Protein AF-A0A7C2DMT9-F1 (afdb_monomer)

Foldseek 3Di:
DDDDDDDDDDPVRVCVVCVVVQKHWDAKALDPVRHHDDPPRPDIDTDIDHPPPPPPPPPPPPDDDDD

Mean predicted aligned error: 11.06 Å

Nearest PDB structures (foldseek):
  7wzg-assembly1_A  TM=9.207E-01  e=2.083E-02  Streptomyces sp.
  3cgg-assembly2_B  TM=8.568E-01  e=1.126E-01  Corynebacterium glutamicum ATCC 13032
  4hgy-assembly1_E  TM=9.487E-01  e=3.798E-01  Streptomyces caelestis
  4hh4-assembly1_D  TM=9.476E-01  e=5.694E-01  Streptomyces caelestis
  7wzf-assembly1_A  TM=8.449E-01  e=2.899E-01  Streptomyces yunnanensis

Secondary structure (DSSP, 8-state):
---PPP----HHHHHHHHHHTTEEEEEEESSTT-PBP-TT-S--EEEEEE-----------------

Solvent-accessible surface area (bac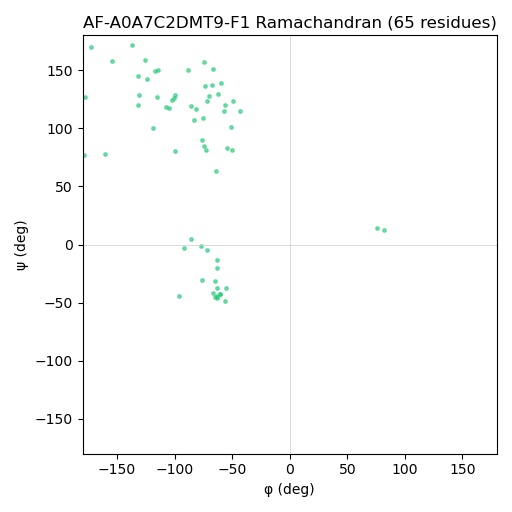kbone atoms only — not comparable to full-atom values): 4573 Å² total; per-residue (Å²): 136,86,83,78,87,84,78,93,75,53,74,69,54,52,50,52,53,39,47,74,70,49,29,40,80,76,50,62,19,25,37,96,85,68,42,78,54,54,97,83,40,89,44,79,44,78,43,67,43,72,54,72,71,76,79,77,79,70,78,73,83,84,79,85,88,79,136

Structure (mmCIF, N/CA/C/O backbone):
data_AF-A0A7C2DMT9-F1
#
_entry.id   AF-A0A7C2DMT9-F1
#
loop_
_atom_site.group_PDB
_atom_site.id
_atom_site.type_symbol
_atom_site.label_atom_id
_atom_site.label_alt_id
_atom_site.label_comp_id
_atom_site.label_asym_id
_atom_site.label_entity_id
_atom_site.label_seq_id
_atom_site.pdbx_PDB_ins_code
_atom_site.Cartn_x
_atom_site.Cartn_y
_atom_site.Cartn_z
_atom_site.occupancy
_atom_site.B_iso_or_equiv
_atom_site.auth_seq_id
_atom_site.auth_comp_id
_atom_site.auth_asym_id
_atom_site.auth_atom_id
_atom_site.pdbx_PDB_model_num
ATOM 1 N N . MET A 1 1 ? 25.915 14.667 13.530 1.00 51.00 1 MET A N 1
ATOM 2 C CA . MET A 1 1 ? 25.589 13.794 12.383 1.00 51.00 1 MET A CA 1
ATOM 3 C C . MET A 1 1 ? 24.473 12.865 12.841 1.00 51.00 1 MET A C 1
ATOM 5 O O . MET A 1 1 ? 24.713 12.054 13.722 1.00 51.00 1 MET A O 1
ATOM 9 N N . TRP A 1 2 ? 23.234 13.086 12.396 1.00 59.44 2 TRP A N 1
ATOM 10 C CA . TRP A 1 2 ? 22.074 12.305 12.848 1.00 59.44 2 TRP A CA 1
ATOM 11 C C . TRP A 1 2 ? 22.018 11.010 12.036 1.00 59.44 2 TRP A C 1
ATOM 13 O O . TRP A 1 2 ? 21.729 11.044 10.841 1.00 59.44 2 TRP A O 1
ATOM 23 N N . TRP A 1 3 ? 22.362 9.883 12.657 1.00 71.62 3 TRP A N 1
ATOM 24 C CA . TRP A 1 3 ? 22.347 8.576 12.002 1.00 71.62 3 TRP A CA 1
ATOM 25 C C . TRP A 1 3 ? 20.898 8.108 11.862 1.00 71.62 3 TRP A C 1
ATOM 27 O O . TRP A 1 3 ? 20.238 7.806 12.855 1.00 71.62 3 TRP A O 1
ATOM 37 N N . HIS A 1 4 ? 20.381 8.101 10.637 1.00 78.81 4 HIS A N 1
ATOM 38 C CA . HIS A 1 4 ? 19.045 7.586 10.361 1.00 78.81 4 HIS A CA 1
ATOM 39 C C . HIS A 1 4 ? 19.176 6.078 10.147 1.00 78.81 4 HIS A C 1
ATOM 41 O O . HIS A 1 4 ? 19.905 5.635 9.263 1.00 78.81 4 HIS A O 1
ATOM 47 N N . SER A 1 5 ? 18.505 5.284 10.981 1.00 81.44 5 SER A N 1
ATOM 48 C CA . SER A 1 5 ? 18.413 3.841 10.764 1.00 81.44 5 SER A CA 1
ATOM 49 C C . SER A 1 5 ? 17.317 3.575 9.740 1.00 81.44 5 SER A C 1
ATOM 51 O O . SER A 1 5 ? 16.154 3.902 9.977 1.00 81.44 5 SER A O 1
ATOM 53 N N . ILE A 1 6 ? 17.693 3.015 8.592 1.00 84.75 6 ILE A N 1
ATOM 54 C CA . ILE A 1 6 ? 16.756 2.620 7.541 1.00 84.75 6 ILE A CA 1
ATOM 55 C C . ILE A 1 6 ? 16.526 1.116 7.661 1.00 84.75 6 ILE A C 1
ATOM 57 O O . ILE A 1 6 ? 17.475 0.333 7.701 1.00 84.75 6 ILE A O 1
ATOM 61 N N . ARG A 1 7 ? 15.255 0.710 7.696 1.00 87.69 7 ARG A N 1
ATOM 62 C CA . ARG A 1 7 ? 14.841 -0.692 7.614 1.00 87.69 7 ARG A CA 1
ATOM 63 C C . 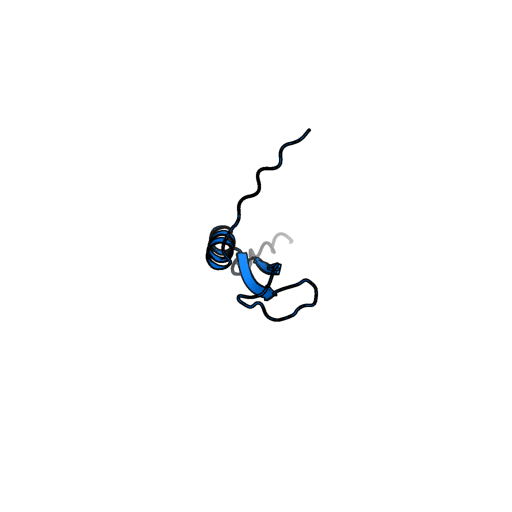ARG A 1 7 ? 14.053 -0.904 6.331 1.00 87.69 7 ARG A C 1
ATOM 65 O O . ARG A 1 7 ? 13.076 -0.201 6.092 1.00 87.69 7 ARG A O 1
ATOM 72 N N . ALA A 1 8 ? 14.467 -1.891 5.545 1.00 87.75 8 ALA A N 1
ATOM 73 C CA . ALA A 1 8 ? 13.692 -2.353 4.404 1.00 87.75 8 ALA A CA 1
ATOM 74 C C . ALA A 1 8 ? 12.478 -3.160 4.890 1.00 87.75 8 ALA A C 1
ATOM 76 O O . ALA A 1 8 ? 12.602 -3.991 5.794 1.00 87.75 8 ALA A O 1
ATOM 77 N N . TYR A 1 9 ? 11.323 -2.907 4.281 1.00 90.81 9 TYR A N 1
ATOM 78 C CA . TYR A 1 9 ? 10.099 -3.679 4.469 1.00 90.81 9 TYR A CA 1
ATOM 79 C C . TYR A 1 9 ?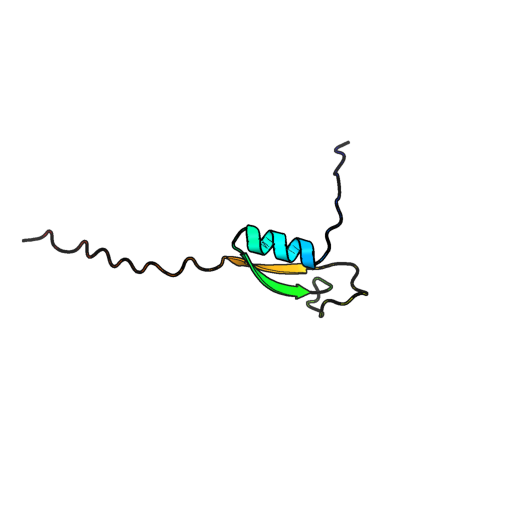 9.618 -4.177 3.114 1.00 90.81 9 TYR A C 1
ATOM 81 O O . TYR A 1 9 ? 9.687 -3.464 2.114 1.00 90.81 9 TYR A O 1
ATOM 89 N N . THR A 1 10 ? 9.087 -5.389 3.093 1.00 92.38 10 THR A N 1
ATOM 90 C CA . THR A 1 10 ? 8.366 -5.921 1.940 1.00 92.38 10 THR A CA 1
ATOM 91 C C . THR A 1 10 ? 6.980 -5.282 1.827 1.00 92.38 10 THR A C 1
ATOM 93 O O . THR A 1 10 ? 6.388 -4.845 2.817 1.00 92.38 10 THR A O 1
ATOM 96 N N . VAL A 1 11 ? 6.400 -5.295 0.623 1.00 92.56 11 VAL A N 1
ATOM 97 C CA . VAL A 1 11 ? 5.022 -4.819 0.381 1.00 92.56 11 VAL A CA 1
ATOM 98 C C . VAL A 1 11 ? 4.006 -5.531 1.281 1.00 92.56 11 VAL A C 1
ATOM 100 O O . VAL A 1 11 ? 3.070 -4.908 1.785 1.00 92.56 11 VAL A O 1
ATOM 103 N N . VAL A 1 12 ? 4.204 -6.830 1.527 1.00 93.94 12 VAL A N 1
ATOM 104 C CA . VAL A 1 12 ? 3.326 -7.636 2.388 1.00 93.94 12 VAL A CA 1
ATOM 105 C C . VAL A 1 12 ? 3.409 -7.179 3.845 1.00 93.94 12 VAL A C 1
ATOM 107 O O . VAL A 1 12 ? 2.376 -7.053 4.501 1.00 93.94 12 VAL A O 1
ATOM 110 N N . GLU A 1 13 ? 4.607 -6.883 4.351 1.00 95.94 13 GLU A N 1
ATOM 111 C CA . GLU A 1 13 ? 4.780 -6.364 5.713 1.00 95.94 13 GLU A CA 1
ATOM 112 C C . GLU A 1 13 ? 4.139 -4.986 5.873 1.00 95.94 13 GLU A C 1
ATOM 114 O O . GLU A 1 13 ? 3.399 -4.767 6.832 1.00 95.94 13 GLU A O 1
ATOM 119 N N . VAL A 1 14 ? 4.347 -4.075 4.917 1.00 95.69 14 VAL A N 1
ATOM 120 C CA . VAL A 1 14 ? 3.722 -2.743 4.954 1.00 95.69 14 VAL A CA 1
ATOM 121 C C . VAL A 1 14 ? 2.199 -2.860 4.931 1.00 95.69 14 VAL A C 1
ATOM 123 O O . VAL A 1 14 ? 1.523 -2.207 5.725 1.00 95.69 14 VAL A O 1
ATOM 126 N N . ARG A 1 15 ? 1.640 -3.751 4.102 1.00 95.44 15 ARG A N 1
ATOM 127 C CA . ARG A 1 15 ? 0.200 -4.037 4.102 1.00 95.44 15 ARG A CA 1
ATOM 128 C C . ARG A 1 15 ? -0.290 -4.470 5.485 1.00 95.44 15 ARG A C 1
ATOM 130 O O . ARG A 1 15 ? -1.283 -3.931 5.969 1.00 95.44 15 ARG A O 1
ATOM 137 N N . GLN A 1 16 ? 0.392 -5.417 6.127 1.00 96.38 16 GLN A N 1
ATOM 138 C CA . GLN A 1 16 ? 0.012 -5.881 7.463 1.00 96.38 16 GLN A CA 1
ATOM 139 C C . GLN A 1 16 ? 0.109 -4.764 8.509 1.00 96.38 16 GLN A C 1
ATOM 141 O O . GLN A 1 16 ? -0.741 -4.680 9.394 1.00 96.38 16 GLN A O 1
ATOM 146 N N . LEU A 1 17 ? 1.117 -3.893 8.413 1.00 95.94 17 LEU A N 1
ATOM 147 C CA . LEU A 1 17 ? 1.262 -2.733 9.296 1.00 95.94 17 LEU A CA 1
ATOM 148 C C . LEU A 1 17 ? 0.097 -1.750 9.132 1.00 95.94 17 LEU A C 1
ATOM 150 O O . LEU A 1 17 ? -0.474 -1.317 10.132 1.00 95.94 17 LEU A O 1
ATOM 154 N N . LEU A 1 18 ? -0.303 -1.455 7.893 1.00 95.75 18 LEU A N 1
ATOM 155 C CA . LEU A 1 18 ? -1.449 -0.591 7.601 1.00 95.75 18 LEU A CA 1
ATOM 156 C C . LEU A 1 18 ? -2.758 -1.200 8.126 1.00 95.75 18 LEU A C 1
ATOM 158 O O . LEU A 1 18 ? -3.525 -0.518 8.804 1.00 95.75 18 LEU A O 1
ATOM 162 N N . GLU A 1 19 ? -2.989 -2.495 7.891 1.00 93.88 19 GLU A N 1
ATOM 163 C CA . GLU A 1 19 ? -4.179 -3.199 8.387 1.00 93.88 19 GLU A CA 1
ATOM 164 C C . GLU A 1 19 ? -4.254 -3.189 9.924 1.00 93.88 19 GLU A C 1
ATOM 166 O O . GLU A 1 19 ? -5.316 -2.916 10.489 1.00 93.88 19 GLU A O 1
ATOM 171 N N . ARG A 1 20 ? -3.126 -3.417 10.614 1.00 95.31 20 ARG A N 1
ATOM 172 C CA . ARG A 1 20 ? -3.033 -3.336 12.085 1.00 95.31 20 ARG A CA 1
ATOM 173 C C . ARG A 1 20 ? -3.271 -1.923 12.613 1.00 95.31 20 ARG A C 1
ATOM 175 O O . ARG A 1 20 ? -3.818 -1.772 13.701 1.00 95.31 20 ARG A O 1
ATOM 182 N N . ALA A 1 21 ? -2.898 -0.904 11.844 1.00 94.94 21 ALA A N 1
ATOM 183 C CA . ALA A 1 21 ? -3.172 0.493 12.159 1.00 94.94 21 ALA A CA 1
ATOM 184 C C . ALA A 1 21 ? -4.632 0.908 11.878 1.00 94.94 21 ALA A C 1
ATOM 186 O O . ALA A 1 21 ? -4.997 2.050 12.136 1.00 94.94 21 ALA A O 1
ATOM 187 N N . GLY A 1 22 ? -5.483 0.011 11.361 1.00 95.00 22 GLY A N 1
ATOM 188 C CA . GLY A 1 22 ? -6.879 0.318 11.027 1.00 95.00 22 GLY A CA 1
ATOM 189 C C . GLY A 1 22 ? -7.061 1.010 9.672 1.00 95.00 22 GLY A C 1
ATOM 190 O O . GLY A 1 22 ? -8.152 1.495 9.360 1.00 95.00 22 GLY A O 1
ATOM 191 N N . LEU A 1 23 ? -6.017 1.038 8.847 1.00 96.12 23 LEU A N 1
ATOM 192 C CA . LEU A 1 23 ? -6.074 1.520 7.474 1.00 96.12 23 LEU A CA 1
ATOM 193 C C . LEU A 1 23 ? -6.456 0.370 6.533 1.00 96.12 23 LEU A C 1
ATOM 195 O O . LEU A 1 23 ? -6.165 -0.804 6.770 1.00 96.12 23 LEU A O 1
ATOM 199 N N . ARG A 1 24 ? -7.123 0.709 5.435 1.00 94.19 24 ARG A N 1
ATOM 200 C CA . ARG A 1 24 ? -7.321 -0.166 4.284 1.00 94.19 24 ARG A CA 1
ATOM 201 C C . ARG A 1 24 ? -6.350 0.272 3.194 1.00 94.19 24 ARG A C 1
ATOM 203 O O . ARG A 1 24 ? -6.363 1.430 2.790 1.00 94.19 24 ARG A O 1
ATOM 210 N N . LEU A 1 25 ? -5.524 -0.656 2.721 1.00 94.94 25 LEU A N 1
ATOM 211 C CA . LEU A 1 25 ? -4.692 -0.434 1.542 1.00 94.94 25 LEU A CA 1
ATOM 212 C C . LEU A 1 25 ? -5.586 -0.431 0.293 1.00 94.94 25 LEU A C 1
ATOM 214 O O . LEU A 1 25 ? -6.308 -1.400 0.060 1.00 94.94 25 LEU A O 1
ATOM 218 N N . GLU A 1 26 ? -5.546 0.655 -0.476 1.00 94.38 26 GLU A N 1
ATOM 219 C CA . GLU A 1 26 ? -6.337 0.832 -1.701 1.00 94.38 26 GLU A CA 1
ATOM 220 C C . GLU A 1 26 ? -5.518 0.470 -2.944 1.00 94.38 26 GLU A C 1
ATOM 222 O O . GLU A 1 26 ? -6.010 -0.232 -3.824 1.00 94.38 26 GLU A O 1
ATOM 227 N N . ALA A 1 27 ? -4.260 0.921 -3.009 1.00 94.38 27 ALA A N 1
ATOM 228 C CA . ALA A 1 27 ? -3.379 0.688 -4.152 1.00 94.38 27 ALA A CA 1
ATOM 229 C C . ALA A 1 27 ? -1.891 0.737 -3.767 1.00 94.38 27 ALA A C 1
ATOM 231 O O . ALA A 1 27 ? -1.512 1.360 -2.771 1.00 94.38 27 ALA A O 1
ATOM 232 N N . VAL A 1 28 ? -1.057 0.097 -4.593 1.00 95.50 28 VAL A N 1
ATOM 233 C CA . VAL A 1 28 ? 0.410 0.164 -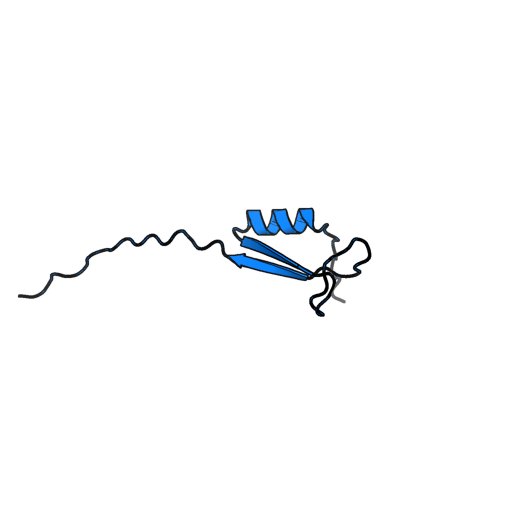4.535 1.00 95.50 28 VAL A CA 1
ATOM 234 C C . VAL A 1 28 ? 0.935 0.452 -5.937 1.00 95.50 28 VAL A C 1
ATOM 236 O O . VAL A 1 28 ? 0.573 -0.252 -6.881 1.00 95.50 28 VAL A O 1
ATOM 239 N N . TYR A 1 29 ? 1.788 1.464 -6.060 1.00 96.12 29 TYR A N 1
ATOM 240 C CA . TYR A 1 29 ? 2.407 1.872 -7.321 1.00 96.12 29 TYR A CA 1
ATOM 241 C C . TYR A 1 29 ? 3.921 1.700 -7.260 1.00 96.12 29 TYR A C 1
ATOM 243 O O . TYR A 1 29 ? 4.511 1.834 -6.190 1.00 96.12 29 TYR A O 1
ATOM 251 N N . GLY A 1 30 ? 4.533 1.409 -8.407 1.00 93.75 30 GLY A N 1
ATOM 252 C CA . GLY A 1 30 ? 5.983 1.227 -8.542 1.00 93.75 30 GLY A CA 1
ATOM 253 C C . GLY A 1 30 ? 6.768 2.516 -8.771 1.00 93.75 30 GLY A C 1
ATOM 254 O O . GLY A 1 30 ? 7.943 2.444 -9.093 1.00 93.75 30 GLY A O 1
ATOM 255 N N . SER A 1 31 ? 6.095 3.671 -8.728 1.00 91.06 31 SER A N 1
ATOM 256 C CA . SER A 1 31 ? 6.694 5.008 -8.749 1.00 91.06 31 SER A CA 1
ATOM 257 C C . SER A 1 31 ? 5.631 6.082 -8.496 1.00 91.06 31 SER A C 1
ATOM 259 O O . SER A 1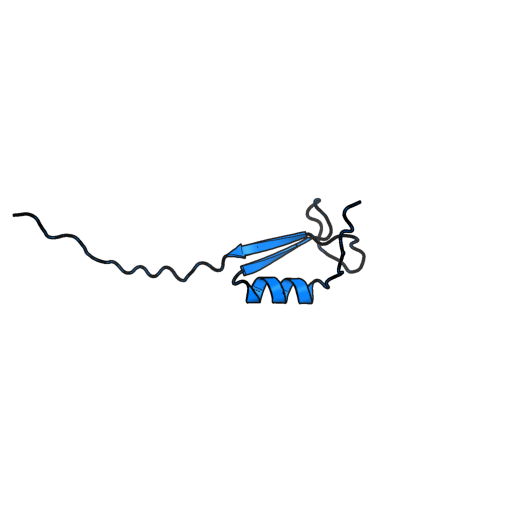 31 ? 4.423 5.827 -8.585 1.00 91.06 31 SER A O 1
ATOM 261 N N . LEU A 1 32 ? 6.064 7.328 -8.285 1.00 89.00 32 LEU A N 1
ATOM 262 C CA . LEU A 1 32 ? 5.174 8.501 -8.274 1.00 89.00 32 LEU A CA 1
ATOM 263 C C . LEU A 1 32 ? 4.486 8.771 -9.626 1.00 89.00 32 LEU A C 1
ATOM 265 O O . LEU A 1 32 ? 3.525 9.534 -9.673 1.00 89.00 32 LEU A O 1
ATOM 269 N N . GLY A 1 33 ? 4.933 8.132 -10.713 1.00 88.19 33 GLY A N 1
ATOM 270 C CA . GLY A 1 33 ? 4.278 8.202 -12.022 1.00 88.19 33 GLY A CA 1
ATOM 271 C C . GLY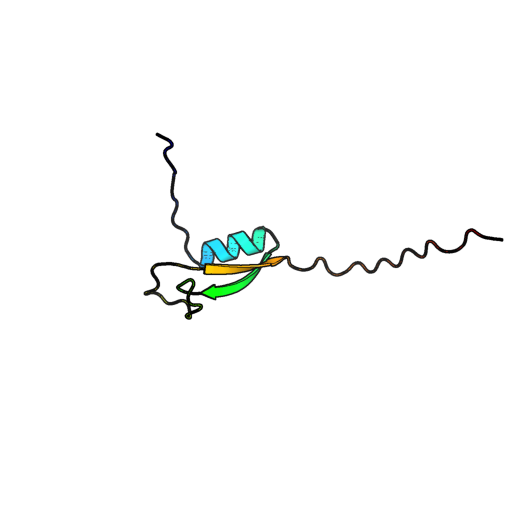 A 1 33 ? 2.950 7.440 -12.098 1.00 88.19 33 GLY A C 1
ATOM 272 O O . GLY A 1 33 ? 2.286 7.489 -13.129 1.00 88.19 33 GLY A O 1
ATOM 273 N N . GLY A 1 34 ? 2.557 6.724 -11.036 1.00 87.75 34 GLY A N 1
ATOM 274 C CA . GLY A 1 34 ? 1.304 5.962 -10.990 1.00 87.75 34 GLY A CA 1
ATOM 275 C C . GLY A 1 34 ? 1.343 4.657 -11.790 1.00 87.75 34 GLY A C 1
ATOM 276 O O . GLY A 1 34 ? 0.298 4.066 -12.058 1.00 87.75 34 GLY A O 1
ATOM 277 N N . GLY A 1 35 ? 2.537 4.199 -12.177 1.00 91.69 35 GLY A N 1
ATOM 278 C CA . GLY A 1 35 ? 2.722 2.915 -12.845 1.00 91.69 35 GLY A CA 1
ATOM 279 C C . GLY A 1 35 ? 2.402 1.732 -11.921 1.00 91.69 35 GLY A C 1
ATOM 280 O O . GLY A 1 35 ? 2.572 1.839 -10.699 1.00 91.69 35 GLY A O 1
ATOM 281 N N . PRO A 1 36 ? 1.947 0.594 -12.474 1.00 92.31 36 PRO A N 1
ATOM 282 C CA . PRO A 1 36 ? 1.704 -0.603 -11.681 1.00 92.31 36 PRO A CA 1
ATOM 283 C C . PRO A 1 36 ? 2.994 -1.055 -10.989 1.00 92.31 36 PRO A C 1
ATOM 285 O O . PRO A 1 36 ? 4.069 -1.025 -11.583 1.00 92.31 36 PRO A O 1
ATOM 288 N N . TYR A 1 37 ? 2.878 -1.478 -9.731 1.00 93.31 37 TYR A N 1
ATOM 289 C CA . TYR A 1 37 ? 3.999 -2.061 -8.999 1.00 93.31 37 TYR A CA 1
ATOM 290 C C . TYR A 1 37 ? 4.409 -3.415 -9.602 1.00 93.31 37 TYR A C 1
ATOM 292 O O . TYR A 1 37 ? 3.553 -4.250 -9.906 1.00 93.31 37 TYR A O 1
ATOM 300 N N . SER A 1 38 ? 5.714 -3.645 -9.733 1.00 92.75 38 SER A N 1
ATOM 301 C CA . SER A 1 38 ? 6.304 -4.900 -10.207 1.00 92.75 38 SER A CA 1
ATOM 302 C C . SER A 1 38 ? 7.517 -5.298 -9.361 1.00 92.75 38 SER A C 1
ATOM 304 O O . SER A 1 38 ? 8.005 -4.526 -8.539 1.00 92.75 38 SER A O 1
ATOM 306 N N . ILE A 1 39 ? 8.036 -6.510 -9.585 1.00 89.75 39 ILE A N 1
ATOM 307 C CA . ILE A 1 39 ? 9.265 -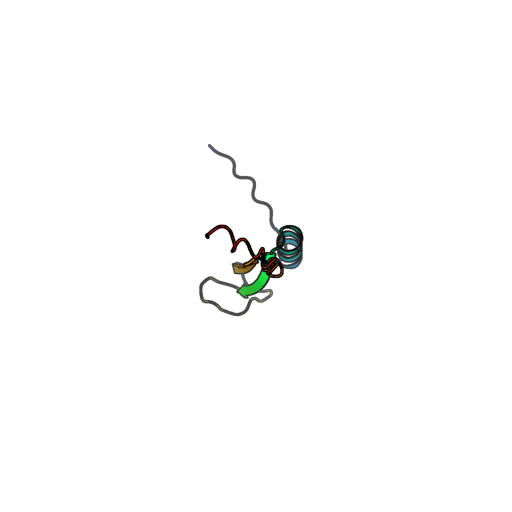6.981 -8.925 1.00 89.75 39 ILE A CA 1
ATOM 308 C C . ILE A 1 39 ? 10.504 -6.152 -9.300 1.00 89.75 39 ILE A C 1
ATOM 310 O O . ILE A 1 39 ? 11.490 -6.160 -8.573 1.00 89.75 39 ILE A O 1
ATOM 314 N N . GLU A 1 40 ? 10.440 -5.433 -10.420 1.00 91.69 40 GLU A N 1
ATOM 315 C CA . GLU A 1 40 ? 11.518 -4.585 -10.935 1.00 91.69 40 GLU A CA 1
ATOM 316 C C . GLU A 1 40 ? 11.406 -3.136 -10.437 1.00 91.69 40 GLU A C 1
ATOM 318 O O . GLU A 1 40 ? 12.259 -2.313 -10.752 1.00 91.69 40 GLU A O 1
ATOM 323 N N . SER A 1 41 ? 10.355 -2.797 -9.681 1.00 90.94 41 SER A N 1
ATOM 324 C CA . SER A 1 41 ? 10.175 -1.445 -9.147 1.00 90.94 41 SER A CA 1
ATOM 325 C C . SER A 1 41 ? 11.212 -1.144 -8.062 1.00 90.94 41 SER A C 1
ATOM 327 O O . SER A 1 41 ? 11.349 -1.901 -7.099 1.00 90.94 41 SER A O 1
ATOM 329 N N . GLU A 1 42 ? 11.915 -0.021 -8.202 1.00 88.75 42 GLU A N 1
ATOM 330 C CA . GLU A 1 42 ? 12.903 0.452 -7.223 1.00 88.75 42 GLU A CA 1
ATOM 331 C C . GLU A 1 42 ? 12.237 1.061 -5.981 1.00 88.75 42 GLU A C 1
ATOM 333 O O . GLU A 1 42 ? 12.765 0.961 -4.871 1.00 88.75 42 GLU A O 1
ATOM 338 N N . ASP A 1 43 ? 11.056 1.660 -6.154 1.00 89.69 43 ASP A N 1
ATOM 339 C CA . ASP A 1 43 ? 10.249 2.243 -5.092 1.00 89.69 43 ASP A CA 1
ATOM 340 C C . ASP A 1 43 ? 8.814 1.697 -5.071 1.00 89.69 43 ASP A C 1
ATOM 342 O O . ASP A 1 43 ? 8.295 1.130 -6.034 1.00 89.69 43 ASP A O 1
ATOM 346 N N . ALA A 1 44 ? 8.168 1.835 -3.912 1.00 92.81 44 ALA A N 1
ATOM 347 C CA 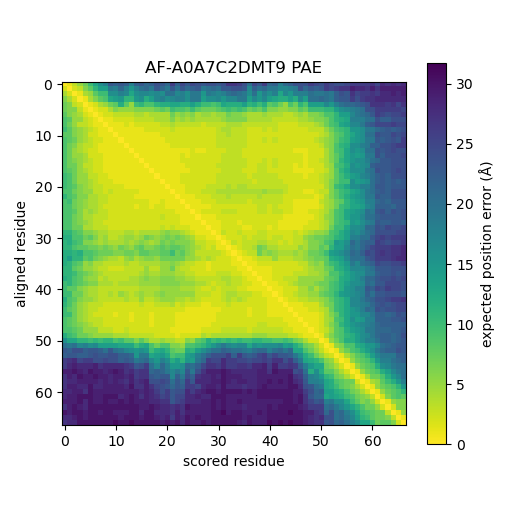. ALA A 1 44 ? 6.782 1.441 -3.706 1.00 92.81 44 ALA A CA 1
ATOM 348 C C . ALA A 1 44 ? 6.016 2.573 -3.016 1.00 92.81 44 ALA A C 1
ATOM 350 O O . ALA A 1 44 ? 6.335 2.973 -1.894 1.00 92.81 44 ALA A O 1
ATOM 351 N N . VAL A 1 45 ? 4.972 3.064 -3.678 1.00 94.56 45 VAL A N 1
ATOM 352 C CA . VAL A 1 45 ? 4.091 4.118 -3.175 1.00 94.56 45 VAL A CA 1
ATOM 353 C C . VAL A 1 45 ? 2.775 3.488 -2.737 1.00 94.56 45 VAL A C 1
ATOM 355 O O . VAL A 1 45 ? 2.043 2.922 -3.548 1.00 94.56 45 VAL A O 1
ATOM 358 N N . PHE A 1 46 ? 2.460 3.595 -1.448 1.00 95.62 46 PHE A N 1
ATOM 359 C CA . PHE A 1 46 ? 1.268 2.998 -0.849 1.00 95.62 46 PHE A CA 1
ATOM 360 C C . PHE A 1 46 ? 0.172 4.047 -0.677 1.00 95.62 46 PHE A C 1
ATOM 362 O O . PHE A 1 46 ? 0.379 5.069 -0.023 1.00 95.62 46 PHE A O 1
ATOM 369 N N . VAL A 1 47 ? -1.020 3.765 -1.202 1.00 94.75 47 VAL A N 1
ATOM 370 C CA . VAL A 1 47 ? -2.213 4.587 -0.979 1.00 94.75 47 VAL A CA 1
ATOM 371 C C . VAL A 1 47 ? -3.146 3.837 -0.046 1.00 94.75 47 VAL A C 1
ATOM 373 O O . VAL A 1 47 ? -3.618 2.746 -0.368 1.00 94.75 47 VAL A O 1
ATOM 376 N N . ALA A 1 48 ? -3.417 4.421 1.118 1.00 96.12 48 ALA A N 1
ATOM 377 C CA . ALA A 1 48 ? -4.269 3.823 2.132 1.00 96.12 48 ALA A CA 1
ATOM 378 C C . ALA A 1 48 ? -5.300 4.827 2.650 1.00 96.12 48 ALA A C 1
ATOM 380 O O . ALA A 1 48 ? -5.023 6.019 2.776 1.00 96.12 48 ALA A O 1
ATOM 381 N N . SER A 1 49 ? -6.490 4.326 2.966 1.00 95.50 49 SER A N 1
ATOM 382 C CA . SER A 1 49 ? -7.586 5.097 3.540 1.00 95.50 49 SER A CA 1
ATOM 383 C C . SER A 1 49 ? -7.880 4.602 4.955 1.00 95.50 49 SER A C 1
ATOM 385 O O . SER A 1 49 ? -7.678 3.430 5.278 1.00 95.50 49 SER A O 1
ATOM 387 N N . TRP A 1 50 ? -8.365 5.478 5.834 1.00 92.81 50 TRP A N 1
ATOM 388 C CA . TRP A 1 50 ? -8.916 5.015 7.106 1.00 92.81 50 TRP A CA 1
ATOM 389 C C . TRP A 1 50 ? -10.123 4.136 6.815 1.00 92.81 50 TRP A C 1
ATOM 391 O O . TRP A 1 50 ? -11.029 4.559 6.090 1.00 92.81 50 TRP A O 1
ATOM 401 N N . ARG A 1 51 ? -10.180 2.933 7.406 1.00 83.81 51 ARG A N 1
ATOM 402 C CA . ARG A 1 51 ? -11.450 2.205 7.440 1.00 83.81 51 ARG A CA 1
ATOM 403 C C . ARG A 1 51 ? -12.442 3.135 8.118 1.00 83.81 51 ARG A C 1
ATOM 405 O O . ARG A 1 51 ? -12.243 3.484 9.280 1.00 83.81 51 ARG A O 1
ATOM 412 N N . GLN A 1 52 ? -13.468 3.578 7.386 1.00 66.31 52 GLN A N 1
ATOM 413 C CA . GLN A 1 52 ? -14.525 4.376 7.992 1.00 66.31 52 GLN A CA 1
ATOM 414 C C . GLN A 1 52 ? -14.978 3.628 9.249 1.00 66.31 52 GLN A C 1
ATOM 416 O O . GLN A 1 52 ? -15.347 2.453 9.133 1.00 66.31 52 GLN A O 1
ATOM 421 N N . PRO A 1 53 ? -14.949 4.247 10.444 1.00 59.12 53 PRO A N 1
ATOM 422 C CA . PRO A 1 53 ? -15.701 3.684 11.545 1.00 59.12 53 PRO A CA 1
ATOM 423 C C . PRO A 1 53 ? -17.128 3.592 11.020 1.00 59.12 53 PRO A C 1
ATOM 425 O O . PRO A 1 53 ? -17.667 4.603 10.554 1.00 59.12 53 PRO A O 1
ATOM 428 N N . ALA A 1 54 ? -17.686 2.374 10.985 1.00 56.28 54 ALA A N 1
ATOM 429 C CA . ALA A 1 54 ? -19.061 2.147 10.565 1.00 56.28 54 ALA A CA 1
ATOM 430 C C . ALA A 1 54 ? -19.886 3.242 11.224 1.00 56.28 54 ALA A C 1
ATOM 432 O O . ALA A 1 54 ? -19.850 3.350 12.452 1.00 56.28 54 ALA A O 1
ATOM 433 N N . ARG A 1 55 ? -20.479 4.131 10.414 1.00 52.12 55 ARG A N 1
ATOM 434 C CA . ARG A 1 55 ? -21.185 5.311 10.904 1.00 52.12 55 ARG A CA 1
ATOM 435 C C . ARG A 1 55 ? -22.154 4.821 11.963 1.00 52.12 55 ARG A C 1
ATOM 437 O O . ARG A 1 55 ? -23.217 4.299 11.638 1.00 52.12 55 ARG A O 1
ATOM 444 N N . ARG A 1 56 ? -21.795 4.984 13.236 1.00 45.62 56 ARG A N 1
ATOM 445 C CA . ARG A 1 56 ? -22.735 4.854 14.330 1.00 45.62 56 ARG A CA 1
ATOM 446 C C . ARG A 1 56 ? -23.565 6.116 14.205 1.00 45.62 56 ARG A C 1
ATOM 448 O O . ARG A 1 56 ? -23.315 7.126 14.852 1.00 45.62 56 ARG A O 1
ATOM 455 N N . CYS A 1 57 ? -24.524 6.049 13.287 1.00 47.41 57 CYS A N 1
ATOM 456 C CA . CYS A 1 57 ? -25.697 6.888 13.223 1.00 47.41 57 CYS A CA 1
ATOM 457 C C . CYS A 1 57 ? -26.507 6.564 14.487 1.00 47.41 57 CYS A C 1
ATOM 459 O O . CYS A 1 57 ? -27.587 5.992 14.450 1.00 47.41 57 CYS A O 1
ATOM 461 N N . ALA A 1 58 ? -25.923 6.853 15.651 1.00 52.47 58 ALA A N 1
ATOM 462 C CA . ALA A 1 58 ? -26.667 7.050 16.864 1.00 52.47 58 ALA A CA 1
ATOM 463 C C . ALA A 1 58 ? -27.293 8.423 16.671 1.00 52.47 58 ALA A C 1
ATOM 465 O O . ALA A 1 58 ? -26.732 9.446 17.062 1.00 52.47 58 ALA A O 1
ATOM 466 N N . ALA A 1 59 ? -28.437 8.409 15.992 1.00 49.38 59 ALA A N 1
ATOM 467 C CA . ALA A 1 59 ? -29.484 9.385 16.156 1.00 49.38 59 ALA A CA 1
ATOM 468 C C . ALA A 1 59 ? -29.771 9.504 17.662 1.00 49.38 59 ALA A C 1
ATOM 470 O O . ALA A 1 59 ? -30.672 8.872 18.202 1.00 49.38 59 ALA A O 1
ATOM 471 N N . ARG A 1 60 ? -28.951 10.273 18.381 1.00 48.16 60 ARG A N 1
ATOM 472 C CA . ARG A 1 60 ? -29.351 10.847 19.656 1.00 48.16 60 ARG A CA 1
ATOM 473 C C . ARG A 1 60 ? -30.255 11.998 19.275 1.00 48.16 60 ARG A C 1
ATOM 475 O O . ARG A 1 60 ? -29.800 13.108 19.032 1.00 48.16 60 ARG A O 1
ATOM 482 N N . SER A 1 61 ? -31.538 11.681 19.175 1.00 57.53 61 SER A N 1
ATOM 483 C CA . SER A 1 61 ? -32.635 12.629 19.264 1.00 57.53 61 SER A CA 1
ATOM 484 C C . SER A 1 61 ? -32.500 13.415 20.572 1.00 57.53 61 SER A C 1
ATOM 486 O O . SER A 1 61 ? -33.079 13.056 21.592 1.00 57.53 61 SER A O 1
ATOM 488 N N . TRP A 1 62 ? -31.681 14.460 20.573 1.00 52.16 62 TRP A N 1
ATOM 489 C CA . TRP A 1 62 ? -31.728 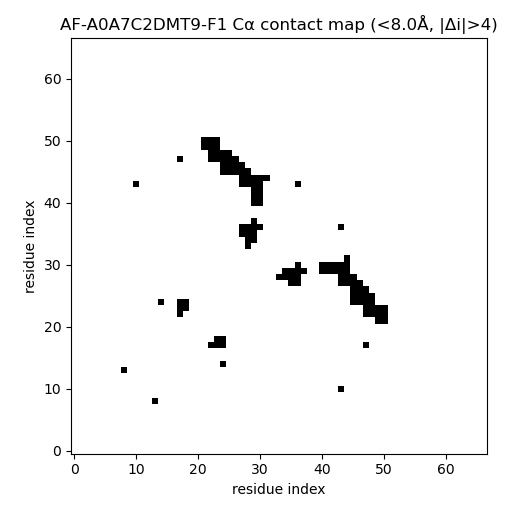15.516 21.575 1.00 52.16 62 TRP A CA 1
ATOM 490 C C . TRP A 1 62 ? -32.494 16.664 20.940 1.00 52.16 62 TRP A C 1
ATOM 492 O O . TRP A 1 62 ? -31.936 17.581 20.353 1.00 52.16 62 TRP A O 1
ATOM 502 N N . GLY A 1 63 ? -33.812 16.518 20.976 1.00 53.06 63 GLY A N 1
ATOM 503 C CA . GLY A 1 63 ? -34.759 17.469 20.424 1.00 53.06 63 GLY A CA 1
ATOM 504 C C . GLY A 1 63 ? -36.120 17.235 21.053 1.00 53.06 63 GLY A C 1
ATOM 505 O O . GLY A 1 63 ? -36.952 16.559 20.458 1.00 53.06 63 GLY A O 1
ATOM 506 N N . ARG A 1 64 ? -36.285 17.725 22.288 1.00 49.88 64 ARG A N 1
ATOM 507 C CA . ARG A 1 64 ? -37.514 18.318 22.848 1.00 49.88 64 ARG A CA 1
ATOM 508 C C . ARG A 1 64 ? -37.252 18.783 24.290 1.00 49.88 64 ARG A C 1
ATOM 510 O O . ARG A 1 64 ? -37.647 18.138 25.250 1.00 49.88 64 ARG A O 1
ATOM 517 N N . SER A 1 65 ? -36.566 19.918 24.398 1.00 49.53 65 SER A N 1
ATOM 518 C CA . SER A 1 65 ? -36.845 20.924 25.427 1.00 49.53 65 SER A CA 1
ATOM 519 C C . SER A 1 65 ? -37.244 22.187 24.678 1.00 49.53 65 SER A C 1
ATOM 521 O O . SER A 1 65 ? -36.370 22.843 24.121 1.00 49.53 65 SER A O 1
ATOM 523 N N . ALA A 1 66 ? -38.544 22.463 24.593 1.00 47.81 66 ALA A N 1
ATOM 524 C CA . ALA A 1 66 ? -39.122 23.796 24.419 1.00 47.81 66 ALA A CA 1
ATOM 525 C C . ALA A 1 66 ? -40.656 23.679 24.424 1.00 47.81 66 ALA A C 1
ATOM 527 O O . ALA A 1 66 ? -41.198 22.942 23.600 1.00 47.81 66 ALA A O 1
ATOM 528 N N . ALA A 1 67 ? -41.267 24.484 25.300 1.00 42.94 67 ALA A N 1
ATOM 529 C CA . ALA A 1 67 ? -42.694 24.749 25.517 1.00 42.94 67 ALA A CA 1
ATOM 530 C C . ALA A 1 67 ? -43.477 23.700 26.320 1.00 42.94 67 ALA A C 1
ATOM 532 O O . ALA A 1 67 ? -43.804 22.623 25.778 1.00 42.94 67 ALA A O 1
#

Radius of gyration: 20.67 Å; Cα contacts (8 Å, |Δi|>4): 60; chains: 1; bounding box: 68×32×38 Å

pLDDT: mean 81.17, std 18.26, range [42.94, 96.38]

Sequence (67 aa):
MWWHSIRAYTVVEVRQLLERAGLRLEAVYGSLGGGPYSIESEDAVFVASWRQPARRCAARSWGRSAA